Protein AF-A0AAV7VIW8-F1 (afdb_monomer_lite)

Radius of gyration: 26.46 Å; chains: 1; bounding box: 52×30×81 Å

Organism: Pleurodeles waltl (NCBI:txid8319)

Secondary structure (DSSP, 8-state):
-----S-------HHHHHHHHHHHHHHHHHHHHHHHHHHHHHHHHHHHHHHHHHHHHHHHTS-TTSTTHHHHHHHHHHHHHHHHHHHHHHIIIIIHHHHHHHTTGGG-

InterPro domains:
  IPR003005 Amphiphysin [PTHR46514] (1-108)
  IPR004148 BAR domain [PF03114] (2-108)
  IPR004148 BAR domain [PS51021] (1-108)
  IPR027267 AH/BAR domain superfamily [G3DSA:1.20.1270.60] (1-108)
  IPR027267 AH/BAR domain superfamily [SSF103657] (3-108)

Structure (mmCIF, N/CA/C/O backbone):
data_AF-A0AAV7VIW8-F1
#
_entry.id   AF-A0AAV7VIW8-F1
#
loop_
_atom_site.group_PDB
_atom_site.id
_atom_site.type_symbol
_atom_site.label_atom_id
_atom_site.label_alt_id
_atom_site.label_comp_id
_atom_site.label_asym_id
_atom_site.label_entity_id
_atom_site.label_seq_id
_atom_site.pdbx_PDB_ins_code
_atom_site.Cartn_x
_atom_site.Cartn_y
_atom_site.Cartn_z
_atom_site.occupancy
_atom_site.B_iso_or_equiv
_atom_site.auth_seq_id
_atom_site.auth_comp_id
_atom_site.auth_asym_id
_atom_site.auth_atom_id
_atom_site.pdbx_PDB_model_num
ATOM 1 N N . VAL A 1 1 ? -28.865 21.396 32.600 1.00 43.81 1 VAL A N 1
ATOM 2 C CA . VAL A 1 1 ? -28.501 21.392 34.036 1.00 43.81 1 VAL A CA 1
ATOM 3 C C . VAL A 1 1 ? -29.641 20.751 34.808 1.00 43.81 1 VAL A C 1
ATOM 5 O O . VAL A 1 1 ? -30.680 21.375 34.958 1.00 43.81 1 VAL A O 1
ATOM 8 N N . LEU A 1 2 ? -29.475 19.493 35.219 1.00 39.97 2 LEU A N 1
ATOM 9 C CA . LEU A 1 2 ? -30.351 18.817 36.177 1.00 39.97 2 LEU A CA 1
ATOM 10 C C . LEU A 1 2 ? -29.500 18.577 37.425 1.00 39.97 2 LEU 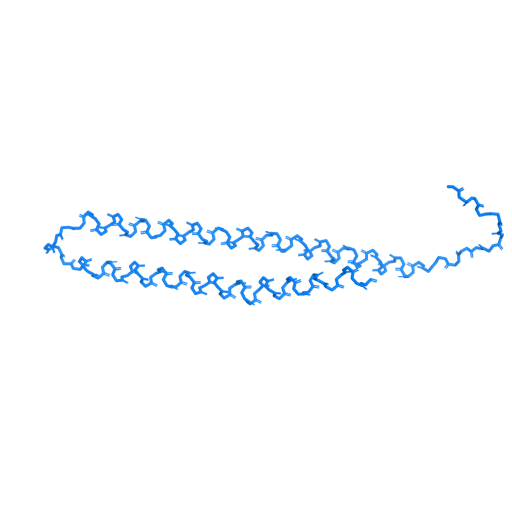A C 1
ATOM 12 O O . LEU A 1 2 ? -28.644 17.696 37.442 1.00 39.97 2 LEU A O 1
ATOM 16 N N . GLN A 1 3 ? -29.662 19.452 38.417 1.00 48.31 3 GLN A N 1
ATOM 17 C CA . GLN A 1 3 ? -29.027 19.320 39.725 1.00 48.31 3 GLN A CA 1
ATOM 18 C C . GLN A 1 3 ? -29.635 18.108 40.439 1.00 48.31 3 GLN A C 1
ATOM 20 O O . GLN A 1 3 ? -30.834 18.084 40.717 1.00 48.31 3 GLN A O 1
ATOM 25 N N . LYS A 1 4 ? -28.812 17.094 40.721 1.00 47.91 4 LYS A N 1
ATOM 26 C CA . LYS A 1 4 ? -29.214 15.911 41.486 1.00 47.91 4 LYS A CA 1
ATOM 27 C C . LYS A 1 4 ? -29.305 16.273 42.972 1.00 47.91 4 LYS A C 1
ATOM 29 O O . LYS A 1 4 ? -28.306 16.3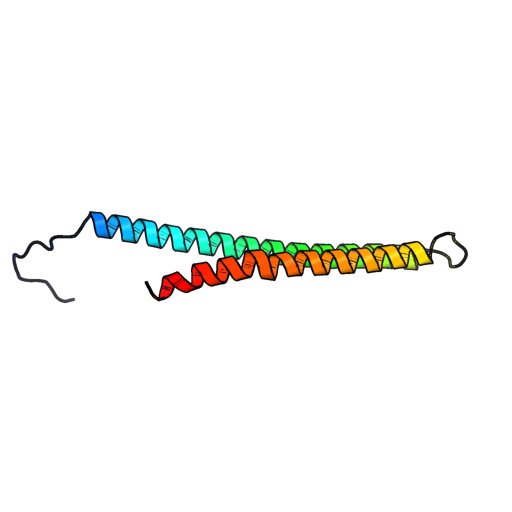21 43.680 1.00 47.91 4 LYS A O 1
ATOM 34 N N . LEU A 1 5 ? -30.525 16.550 43.425 1.00 50.88 5 LEU A N 1
ATOM 35 C CA . LEU A 1 5 ? -30.915 16.563 44.834 1.00 50.88 5 LEU A CA 1
ATOM 36 C C . LEU A 1 5 ? -31.310 15.136 45.229 1.00 50.88 5 LEU A C 1
ATOM 38 O O . LEU A 1 5 ? -32.410 14.685 44.927 1.00 50.88 5 LEU A O 1
ATOM 42 N N . GLY A 1 6 ? -30.407 14.420 45.891 1.00 46.69 6 GLY A N 1
ATOM 43 C CA . GLY A 1 6 ? -30.701 13.107 46.458 1.00 46.69 6 GLY A CA 1
ATOM 44 C C . GLY A 1 6 ? -29.432 12.400 46.904 1.00 46.69 6 GLY A C 1
ATOM 45 O O . GLY A 1 6 ? -28.564 12.129 46.086 1.00 46.69 6 GLY A O 1
ATOM 46 N N . LYS A 1 7 ? -29.331 12.116 48.206 1.00 47.88 7 LYS A N 1
ATOM 47 C CA . LYS A 1 7 ? -28.259 11.346 48.854 1.00 47.88 7 LYS A CA 1
ATOM 48 C C . LYS A 1 7 ? -28.319 9.862 48.463 1.00 47.88 7 LYS A C 1
ATOM 50 O O . LYS A 1 7 ? -28.589 9.006 49.299 1.00 47.88 7 LYS A O 1
ATOM 55 N N . ALA A 1 8 ? -28.120 9.574 47.190 1.00 46.56 8 ALA A N 1
ATOM 56 C CA . ALA A 1 8 ? -27.583 8.303 46.756 1.00 46.56 8 ALA A CA 1
ATOM 57 C C . ALA A 1 8 ? -26.208 8.669 46.216 1.00 46.56 8 ALA A C 1
ATOM 59 O O . ALA A 1 8 ? -26.127 9.321 45.175 1.00 46.56 8 ALA A O 1
ATOM 60 N N . ASP A 1 9 ? -25.153 8.361 46.971 1.00 47.47 9 ASP A N 1
ATOM 61 C CA . ASP A 1 9 ? -23.817 8.345 46.390 1.00 47.47 9 ASP A CA 1
ATOM 62 C C . ASP A 1 9 ? -23.939 7.510 45.118 1.00 47.47 9 ASP A C 1
ATOM 64 O O . ASP A 1 9 ? -24.342 6.346 45.174 1.00 47.47 9 ASP A O 1
ATOM 68 N N . GLU A 1 10 ? -23.722 8.132 43.956 1.00 56.97 10 GLU A N 1
ATOM 69 C CA . GLU A 1 10 ? -23.485 7.363 42.748 1.00 56.97 10 GLU A CA 1
ATOM 70 C C . GLU A 1 10 ? -22.349 6.423 43.124 1.00 56.97 10 GLU A C 1
ATOM 72 O O . GLU A 1 10 ? -21.228 6.878 43.355 1.00 56.97 10 GLU A O 1
ATOM 77 N N . THR A 1 11 ? -22.636 5.128 43.249 1.00 61.38 11 THR A N 1
ATOM 78 C CA . THR A 1 11 ? -21.611 4.094 43.224 1.00 61.38 11 THR A CA 1
ATOM 79 C C . THR A 1 11 ? -21.008 4.170 41.831 1.00 61.38 11 THR A C 1
ATOM 81 O O . THR A 1 11 ? -21.422 3.452 40.924 1.00 61.38 11 THR A O 1
ATOM 84 N N . LYS A 1 12 ? -20.129 5.155 41.629 1.00 62.06 12 LYS A N 1
ATOM 85 C CA . LYS A 1 12 ? -19.284 5.263 40.458 1.00 62.06 12 LYS A CA 1
ATOM 86 C C . LYS A 1 12 ? -18.459 4.002 40.476 1.00 62.06 12 LYS A C 1
ATOM 88 O O . LYS A 1 12 ? -17.683 3.773 41.401 1.00 62.06 12 LYS A O 1
ATOM 93 N N . ASP A 1 13 ? -18.720 3.156 39.501 1.00 78.94 13 ASP A N 1
ATOM 94 C CA . ASP A 1 13 ? -17.937 1.965 39.290 1.00 78.94 13 ASP A CA 1
ATOM 95 C C . ASP A 1 13 ? -16.585 2.426 38.726 1.00 78.94 13 ASP A C 1
ATOM 97 O O . ASP A 1 13 ? -16.413 2.600 37.522 1.00 78.94 13 ASP A O 1
ATOM 101 N N . GLU A 1 14 ? -15.654 2.758 39.627 1.00 87.31 14 GLU A N 1
ATOM 102 C CA . GLU A 1 14 ? -14.306 3.233 39.284 1.00 87.31 14 GLU A CA 1
ATOM 103 C C . GLU A 1 14 ? -13.596 2.246 38.347 1.00 87.31 14 GLU A C 1
ATOM 105 O O . GLU A 1 14 ? -12.848 2.655 37.459 1.00 87.31 14 GLU A O 1
ATOM 110 N N . GLN A 1 15 ? -13.896 0.953 38.494 1.00 87.50 15 GLN A N 1
ATOM 111 C CA . GLN A 1 15 ? -13.388 -0.107 37.636 1.00 87.50 15 GLN A CA 1
ATOM 112 C C . GLN A 1 15 ? -13.968 -0.009 36.216 1.00 87.50 15 GLN A C 1
ATOM 114 O O . GLN A 1 15 ? -13.234 -0.154 35.237 1.00 87.50 15 GLN A O 1
ATOM 119 N N . PHE A 1 16 ? -15.263 0.290 36.078 1.00 89.94 16 PHE A N 1
ATOM 120 C CA . PHE A 1 16 ? -15.867 0.548 34.770 1.00 89.94 16 PHE A CA 1
ATOM 121 C C . PHE A 1 16 ? -15.258 1.782 34.085 1.00 89.94 16 PHE A C 1
ATOM 123 O O . PHE A 1 16 ? -14.940 1.726 32.899 1.00 89.94 16 PHE A O 1
ATOM 130 N N . GLU A 1 17 ? -15.028 2.875 34.815 1.00 93.12 17 GLU A N 1
ATOM 131 C CA . GLU A 1 17 ? -14.389 4.084 34.266 1.00 93.12 17 GLU A CA 1
ATOM 132 C C . GLU A 1 17 ? -12.949 3.825 33.781 1.00 93.12 17 GLU A C 1
ATOM 134 O O . GLU A 1 17 ? -12.517 4.368 32.754 1.00 93.12 17 GLU A O 1
ATOM 139 N N . GLU A 1 18 ? -12.204 2.950 34.465 1.00 95.00 18 GLU A N 1
ATOM 140 C CA . GLU A 1 18 ? -10.890 2.497 34.001 1.00 95.00 18 GLU A CA 1
ATOM 141 C C . GLU A 1 18 ? -11.001 1.716 32.681 1.00 95.00 18 GLU A C 1
ATOM 143 O O . GLU A 1 18 ? -10.247 1.976 31.737 1.00 95.00 18 GLU A O 1
ATOM 148 N N . TYR A 1 19 ? -11.980 0.813 32.559 1.00 94.75 19 TYR A N 1
ATOM 149 C CA . TYR A 1 19 ? -12.234 0.097 31.306 1.00 94.75 19 TYR A CA 1
ATOM 150 C C . TYR A 1 19 ? -12.646 1.029 30.168 1.00 94.75 19 TYR A C 1
ATOM 152 O O . TYR A 1 19 ? -12.116 0.895 29.067 1.00 94.75 19 TYR A O 1
ATOM 160 N N . VAL A 1 20 ? -13.501 2.021 30.428 1.00 95.44 20 VAL A N 1
ATOM 161 C CA . VAL A 1 20 ? -13.878 3.043 29.439 1.00 95.44 20 VAL A CA 1
ATOM 162 C C . VAL A 1 20 ? -12.654 3.838 28.982 1.00 95.44 20 VAL A C 1
ATOM 164 O O . VAL A 1 20 ? -12.489 4.111 27.791 1.00 95.44 20 VAL A O 1
ATOM 167 N N . THR A 1 21 ? -11.765 4.197 29.908 1.00 96.81 21 THR A N 1
ATOM 168 C CA . THR A 1 21 ? -10.524 4.914 29.584 1.00 96.81 21 THR A CA 1
ATOM 169 C C . THR A 1 21 ? -9.607 4.066 28.702 1.00 96.81 21 THR A C 1
ATOM 171 O O . THR A 1 21 ? -9.101 4.548 27.685 1.00 96.81 21 THR A O 1
ATOM 174 N N . ASN A 1 22 ? -9.427 2.791 29.049 1.00 97.50 22 ASN A N 1
ATOM 175 C CA . ASN A 1 22 ? -8.627 1.852 28.266 1.00 97.50 22 ASN A CA 1
ATOM 176 C C . ASN A 1 22 ? -9.227 1.610 26.874 1.00 97.50 22 ASN A C 1
ATOM 178 O O . ASN A 1 22 ? -8.493 1.626 25.885 1.00 97.50 22 ASN A O 1
ATOM 182 N N . PHE A 1 23 ? -10.550 1.475 26.781 1.00 97.56 23 PHE A N 1
ATOM 183 C CA . PHE A 1 23 ? -11.273 1.305 25.524 1.00 97.56 23 PHE A CA 1
ATOM 184 C C . PHE A 1 23 ? -11.080 2.502 24.580 1.00 97.56 23 PHE A C 1
ATOM 186 O O . PHE A 1 23 ? -10.647 2.331 23.442 1.00 97.56 23 PHE A O 1
ATOM 193 N N . LYS A 1 24 ? -11.274 3.734 25.070 1.00 97.38 24 LYS A N 1
ATOM 194 C CA . LYS A 1 24 ? -11.042 4.959 24.276 1.00 97.38 24 LYS A CA 1
ATOM 195 C C . LYS A 1 24 ? -9.596 5.092 23.811 1.00 97.38 24 LYS A C 1
ATOM 197 O O . LYS A 1 24 ? -9.323 5.545 22.696 1.00 97.38 24 LYS A O 1
ATOM 202 N N . ARG A 1 25 ? -8.642 4.701 24.661 1.00 98.31 25 ARG A N 1
ATOM 203 C CA . ARG A 1 25 ? -7.224 4.677 24.289 1.00 98.31 25 ARG A CA 1
ATOM 204 C C . ARG A 1 25 ? -6.972 3.672 23.164 1.00 98.31 25 ARG A C 1
ATOM 206 O O . ARG A 1 25 ? -6.256 3.993 22.221 1.00 98.31 25 ARG A O 1
ATOM 213 N N . GLN A 1 26 ? -7.570 2.488 23.246 1.00 98.31 26 GLN A N 1
ATOM 214 C CA . GLN A 1 26 ? -7.451 1.446 22.231 1.00 98.31 26 GLN A CA 1
ATOM 215 C C . GLN A 1 26 ? -8.027 1.891 20.874 1.00 98.31 26 GLN A C 1
ATOM 217 O O . GLN A 1 26 ? -7.367 1.704 19.850 1.00 98.31 26 GLN A O 1
ATOM 222 N 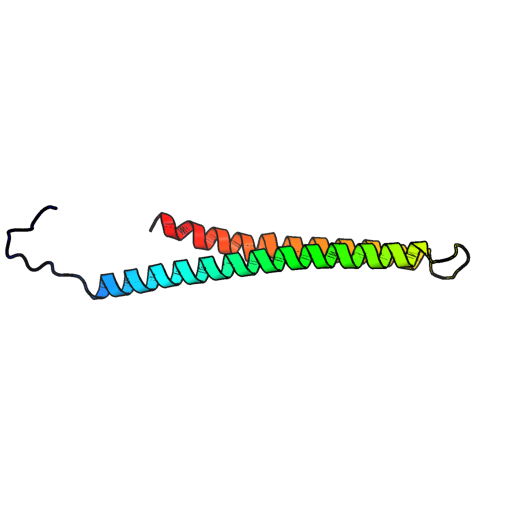N . GLU A 1 27 ? -9.192 2.546 20.865 1.00 98.19 27 GLU A N 1
ATOM 223 C CA . GLU A 1 27 ? -9.789 3.152 19.663 1.00 98.19 27 GLU A CA 1
ATOM 224 C C . GLU A 1 27 ? -8.857 4.200 19.033 1.00 98.19 27 GLU A C 1
ATOM 226 O O . GLU A 1 27 ? -8.608 4.209 17.823 1.00 98.19 27 GLU A O 1
ATOM 231 N N . THR A 1 28 ? -8.296 5.070 19.878 1.00 98.44 28 THR A N 1
ATOM 232 C CA . THR A 1 28 ? -7.411 6.162 19.457 1.00 98.44 28 THR A CA 1
ATOM 233 C C . THR A 1 28 ? -6.130 5.628 18.817 1.00 98.44 28 THR A C 1
ATOM 235 O O . THR A 1 28 ? -5.746 6.076 17.734 1.00 98.44 28 THR A O 1
ATOM 238 N N . GLU A 1 29 ? -5.470 4.654 19.451 1.00 98.62 29 GLU A N 1
ATOM 239 C CA . GLU A 1 29 ? -4.245 4.054 18.908 1.00 98.62 29 GLU A CA 1
ATOM 240 C C . GLU A 1 29 ? -4.520 3.268 17.620 1.00 98.62 29 GLU A C 1
ATOM 242 O O . GLU A 1 29 ? -3.744 3.365 16.668 1.00 98.62 29 GLU A O 1
ATOM 247 N N . GLY A 1 30 ? -5.646 2.552 17.536 1.00 98.25 30 GLY A N 1
ATOM 248 C CA . GLY A 1 30 ? -6.039 1.868 16.304 1.00 98.25 30 GLY A CA 1
ATOM 249 C C . GLY A 1 30 ? -6.300 2.849 15.153 1.00 98.25 30 GLY A C 1
ATOM 250 O O . GLY A 1 30 ? -5.795 2.658 14.047 1.00 98.25 30 GLY A O 1
ATOM 251 N N . THR A 1 31 ? -7.001 3.954 15.421 1.00 98.31 31 THR A N 1
ATOM 252 C CA . THR A 1 31 ? -7.258 5.015 14.430 1.00 98.31 31 THR A CA 1
ATOM 253 C C . THR A 1 31 ? -5.962 5.677 13.960 1.00 98.31 31 THR A C 1
ATOM 255 O O . THR A 1 31 ? -5.789 5.975 12.774 1.00 98.31 31 THR A O 1
ATOM 258 N N . ARG A 1 32 ? -5.013 5.896 14.877 1.00 98.62 32 ARG A N 1
ATOM 259 C CA . ARG A 1 32 ? -3.678 6.392 14.532 1.00 98.62 32 ARG A CA 1
ATOM 260 C C . ARG A 1 32 ? -2.953 5.412 13.611 1.00 98.62 32 ARG A C 1
ATOM 262 O O . ARG A 1 32 ? -2.469 5.835 12.566 1.00 98.62 32 ARG A O 1
ATOM 269 N N . LEU A 1 33 ? -2.923 4.123 13.953 1.00 98.62 33 LEU A N 1
ATOM 270 C CA . LEU A 1 33 ? -2.306 3.089 13.118 1.00 98.62 33 LEU A CA 1
ATOM 271 C C . LEU A 1 33 ? -2.922 3.049 11.711 1.00 98.62 33 LEU A C 1
ATOM 273 O O . LEU A 1 33 ? -2.191 2.975 10.727 1.00 98.62 33 LEU A O 1
ATOM 277 N N . GLN A 1 34 ? -4.249 3.160 11.604 1.00 98.56 34 GLN A N 1
ATOM 278 C CA . GLN A 1 34 ? -4.955 3.171 10.320 1.00 98.56 34 GLN A CA 1
ATOM 279 C C . GLN A 1 34 ? -4.508 4.342 9.442 1.00 98.56 34 GLN A C 1
ATOM 281 O O . GLN A 1 34 ? -4.283 4.175 8.243 1.00 98.56 34 GLN A O 1
ATOM 286 N N . ARG A 1 35 ? -4.345 5.529 10.035 1.00 98.69 35 ARG A N 1
ATOM 287 C CA . ARG A 1 35 ? -3.858 6.715 9.325 1.00 98.69 35 ARG A CA 1
ATOM 288 C C . ARG A 1 35 ? -2.442 6.517 8.795 1.00 98.69 35 ARG A C 1
ATOM 290 O O . ARG A 1 35 ? -2.199 6.804 7.625 1.00 98.69 35 ARG A O 1
ATOM 297 N N . GLU A 1 36 ? -1.539 6.015 9.631 1.00 98.69 36 GLU A N 1
ATOM 298 C CA . GLU A 1 36 ? -0.154 5.749 9.228 1.00 98.69 36 GLU A CA 1
ATOM 299 C C . GLU A 1 36 ? -0.092 4.688 8.119 1.00 98.69 36 GLU A C 1
ATOM 301 O O . GLU A 1 36 ? 0.613 4.872 7.129 1.00 98.69 36 GLU A O 1
ATOM 306 N N . LEU A 1 37 ? -0.894 3.620 8.216 1.00 98.56 37 LEU A N 1
ATOM 307 C CA . LEU A 1 37 ? -0.970 2.581 7.187 1.00 98.56 37 LEU A CA 1
ATOM 308 C C . LEU A 1 37 ? -1.482 3.130 5.847 1.00 98.56 37 LEU A C 1
ATOM 310 O O . LEU A 1 37 ? -0.908 2.831 4.802 1.00 98.56 37 LEU A O 1
ATOM 314 N N . LYS A 1 38 ? -2.519 3.977 5.861 1.00 98.50 38 LYS A N 1
ATOM 315 C CA . LYS A 1 38 ? -3.009 4.661 4.650 1.00 98.50 38 LYS A CA 1
ATOM 316 C C . LYS A 1 38 ? -1.935 5.569 4.043 1.00 98.50 38 LYS A C 1
ATOM 318 O O . LYS A 1 38 ? -1.763 5.578 2.826 1.00 98.50 38 LYS A O 1
ATOM 323 N N . GLY A 1 39 ? -1.186 6.291 4.878 1.00 98.69 39 GLY A N 1
ATOM 324 C CA . GLY A 1 39 ? -0.042 7.092 4.435 1.00 98.69 39 GLY A CA 1
ATOM 325 C C . GLY A 1 39 ? 1.056 6.241 3.791 1.00 98.69 39 GLY A C 1
ATOM 326 O O . GLY A 1 39 ? 1.578 6.596 2.735 1.00 98.69 39 GLY A O 1
ATOM 327 N N . TYR A 1 40 ? 1.360 5.084 4.377 1.00 98.69 40 TYR A N 1
ATOM 328 C CA . TYR A 1 40 ? 2.336 4.143 3.836 1.00 98.69 40 TYR A CA 1
ATOM 329 C C . TYR A 1 40 ? 1.907 3.564 2.479 1.00 98.69 40 TYR A C 1
ATOM 331 O O . TYR A 1 40 ? 2.707 3.541 1.546 1.00 98.69 40 TYR A O 1
ATOM 339 N N . LEU A 1 41 ? 0.637 3.176 2.325 1.00 98.62 41 LEU A N 1
ATOM 340 C CA . LEU A 1 41 ? 0.079 2.715 1.046 1.00 98.62 41 LEU A CA 1
ATOM 341 C C . LEU A 1 41 ? 0.176 3.784 -0.053 1.00 98.62 41 LEU A C 1
ATOM 343 O O . LEU A 1 41 ? 0.578 3.485 -1.178 1.00 98.62 41 LEU A O 1
ATOM 347 N N . ALA A 1 42 ? -0.111 5.046 0.279 1.00 98.62 42 ALA A N 1
ATOM 348 C CA . ALA A 1 42 ? 0.058 6.155 -0.657 1.00 98.62 42 ALA A CA 1
ATOM 349 C C . ALA A 1 42 ? 1.531 6.344 -1.070 1.00 98.62 42 ALA A C 1
ATOM 351 O O . ALA A 1 42 ? 1.824 6.564 -2.246 1.00 98.62 42 ALA A O 1
ATOM 352 N N . ALA A 1 43 ? 2.471 6.207 -0.129 1.00 98.75 43 ALA A N 1
ATOM 353 C CA . ALA A 1 4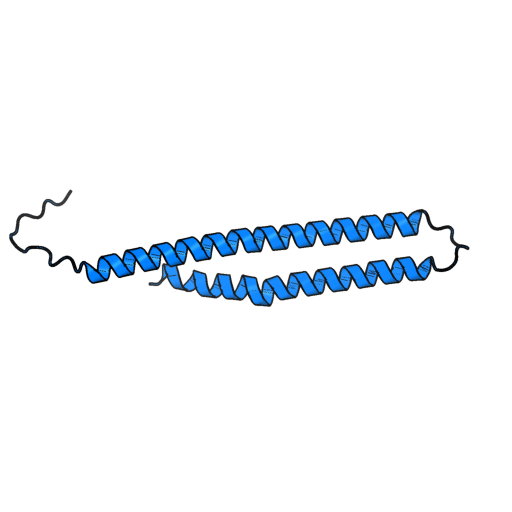3 ? 3.901 6.264 -0.428 1.00 98.75 43 ALA A CA 1
ATOM 354 C C . ALA A 1 43 ? 4.357 5.107 -1.338 1.00 98.75 43 ALA A C 1
ATOM 356 O O . ALA A 1 43 ? 5.180 5.323 -2.226 1.00 98.75 43 ALA A O 1
ATOM 357 N N . ILE A 1 44 ? 3.795 3.904 -1.167 1.00 98.50 44 ILE A N 1
ATOM 358 C CA . ILE A 1 44 ? 4.039 2.756 -2.055 1.00 98.50 44 ILE A CA 1
ATOM 359 C C . ILE A 1 44 ? 3.597 3.070 -3.485 1.00 98.50 44 ILE A C 1
ATOM 361 O O . ILE A 1 44 ? 4.378 2.863 -4.411 1.00 98.50 44 ILE A O 1
ATOM 365 N N . LYS A 1 45 ? 2.392 3.624 -3.675 1.00 98.25 45 LYS A N 1
ATOM 366 C CA . LYS A 1 45 ? 1.923 4.043 -5.007 1.00 98.25 45 LYS A CA 1
ATOM 367 C C . LYS A 1 45 ? 2.834 5.101 -5.630 1.00 98.25 45 LYS A C 1
ATOM 369 O O . LYS A 1 45 ? 3.204 4.982 -6.793 1.00 98.25 45 LYS A O 1
ATOM 374 N N . GLY A 1 46 ? 3.288 6.074 -4.839 1.00 98.62 46 GLY A N 1
ATOM 375 C CA . GLY A 1 46 ? 4.279 7.049 -5.301 1.00 98.62 46 GLY A CA 1
ATOM 376 C C . GLY A 1 46 ? 5.603 6.406 -5.741 1.00 98.62 46 GLY A C 1
ATOM 377 O O . GLY A 1 46 ? 6.190 6.822 -6.739 1.00 98.62 46 GLY A O 1
ATOM 378 N N . MET A 1 47 ? 6.064 5.369 -5.035 1.00 98.62 47 MET A N 1
ATOM 379 C CA . MET A 1 47 ? 7.271 4.623 -5.404 1.00 98.62 47 MET A CA 1
ATOM 380 C C . MET A 1 47 ? 7.079 3.801 -6.687 1.00 98.62 47 MET A C 1
ATOM 382 O O . MET A 1 47 ? 7.971 3.803 -7.534 1.00 98.62 47 MET A O 1
ATOM 386 N N . GLN A 1 48 ? 5.921 3.150 -6.853 1.00 98.38 48 GLN A N 1
ATOM 387 C CA . GLN A 1 48 ? 5.541 2.443 -8.082 1.00 98.38 48 GLN A CA 1
ATOM 388 C C . GLN A 1 48 ? 5.629 3.388 -9.287 1.00 98.38 48 GLN A C 1
ATOM 390 O O . GLN A 1 48 ? 6.383 3.125 -10.222 1.00 98.38 48 GLN A O 1
ATOM 395 N N . GLU A 1 49 ? 4.964 4.545 -9.218 1.00 98.31 49 GLU A N 1
ATOM 396 C CA . GLU A 1 49 ? 4.982 5.540 -10.296 1.00 98.31 49 GLU A CA 1
ATOM 397 C C . GLU A 1 49 ? 6.391 6.063 -10.606 1.00 98.31 49 GLU A C 1
ATOM 399 O O . GLU A 1 49 ? 6.761 6.222 -11.772 1.00 98.31 49 GLU A O 1
ATOM 404 N N . ALA A 1 50 ? 7.194 6.347 -9.577 1.00 98.56 50 ALA A N 1
ATOM 405 C CA . ALA A 1 50 ? 8.567 6.809 -9.761 1.00 98.56 50 ALA A CA 1
ATOM 406 C C . ALA A 1 50 ? 9.447 5.732 -10.418 1.00 98.56 50 ALA A C 1
ATOM 408 O O . ALA A 1 50 ? 10.231 6.037 -11.319 1.00 98.56 50 ALA A O 1
ATOM 409 N N . SER A 1 51 ? 9.291 4.473 -10.000 1.00 98.12 51 SER A N 1
ATOM 410 C CA . SER A 1 51 ? 10.003 3.324 -10.562 1.00 98.12 51 SER A CA 1
ATOM 411 C C . SER A 1 51 ? 9.632 3.086 -12.029 1.00 98.12 51 SER A C 1
ATOM 413 O O . SER A 1 51 ? 10.519 2.816 -12.844 1.00 98.12 51 SER A O 1
ATOM 415 N N . MET A 1 52 ? 8.348 3.210 -12.382 1.00 97.56 52 MET A N 1
ATOM 416 C CA . MET A 1 52 ? 7.879 3.093 -13.767 1.00 97.56 52 MET A CA 1
ATOM 417 C C . MET A 1 52 ? 8.502 4.175 -14.646 1.00 97.56 52 MET A C 1
ATOM 419 O O . MET A 1 52 ? 9.195 3.844 -15.604 1.00 97.56 52 MET A O 1
ATOM 423 N N . LYS A 1 53 ? 8.363 5.452 -14.263 1.00 98.06 53 LYS A N 1
ATOM 424 C CA . LYS A 1 53 ? 8.905 6.594 -15.021 1.00 98.06 53 LYS A CA 1
ATOM 425 C C . LYS A 1 53 ? 10.412 6.491 -15.234 1.00 98.06 53 LYS A C 1
ATOM 427 O O . LYS A 1 53 ? 10.913 6.801 -16.312 1.00 98.06 53 LYS A O 1
ATOM 432 N N . LEU A 1 54 ? 11.148 6.040 -14.216 1.00 97.75 54 LEU A N 1
ATOM 433 C CA . LEU A 1 54 ? 12.587 5.821 -14.344 1.00 97.75 54 LEU A CA 1
ATOM 434 C C . LEU A 1 54 ? 12.894 4.744 -15.395 1.00 97.75 54 LEU A C 1
ATOM 436 O O . LEU A 1 54 ? 13.749 4.954 -16.254 1.00 97.75 54 LEU A O 1
ATOM 440 N N . THR A 1 55 ? 12.179 3.619 -15.358 1.00 96.75 55 THR A N 1
ATOM 441 C CA . THR A 1 55 ? 12.385 2.515 -16.310 1.00 96.75 55 THR A CA 1
ATOM 442 C C . THR A 1 55 ? 11.964 2.892 -17.733 1.00 96.75 55 THR A C 1
ATOM 444 O O . THR A 1 55 ? 12.666 2.557 -18.685 1.00 96.75 55 THR A O 1
ATOM 447 N N . GLU A 1 56 ? 10.872 3.643 -17.885 1.00 95.94 56 GLU A N 1
ATOM 448 C CA . GLU A 1 56 ? 10.431 4.213 -19.163 1.00 95.94 56 GLU A CA 1
ATOM 449 C C . GLU A 1 56 ? 11.503 5.134 -19.747 1.00 95.94 56 GLU A C 1
ATOM 451 O O . GLU A 1 56 ? 11.918 4.936 -20.887 1.00 95.94 56 GLU A O 1
ATOM 456 N N . SER A 1 57 ? 12.041 6.060 -18.943 1.00 97.44 57 SER A N 1
ATOM 457 C CA . SER A 1 57 ? 13.102 6.968 -19.396 1.00 97.44 57 SER A CA 1
ATOM 458 C C . SER A 1 57 ? 14.369 6.224 -19.827 1.00 97.44 57 SER A C 1
ATOM 460 O O . SER A 1 57 ? 15.002 6.598 -20.811 1.00 97.44 57 SER A O 1
ATOM 462 N N . LEU A 1 58 ? 14.719 5.129 -19.137 1.00 96.25 58 LEU A N 1
ATOM 463 C CA . LEU A 1 58 ? 15.845 4.279 -19.516 1.00 96.25 58 LEU A CA 1
ATOM 464 C C . LEU A 1 58 ? 15.596 3.602 -20.869 1.00 96.25 58 LEU A C 1
ATOM 466 O O . LEU A 1 58 ? 16.493 3.554 -21.703 1.00 96.25 58 LEU A O 1
ATOM 470 N N . HIS A 1 59 ? 14.387 3.091 -21.094 1.00 94.62 59 HIS A N 1
ATOM 471 C CA . HIS A 1 59 ? 14.018 2.466 -22.359 1.00 94.62 59 HIS A CA 1
ATOM 472 C C . HIS A 1 59 ? 13.958 3.477 -23.523 1.00 94.62 59 HIS A C 1
ATOM 474 O O . HIS A 1 59 ? 14.308 3.129 -24.649 1.00 94.62 59 HIS A O 1
ATOM 480 N N . GLU A 1 60 ? 13.551 4.725 -23.271 1.00 95.19 60 GLU A N 1
ATOM 481 C CA . GLU A 1 60 ? 13.519 5.801 -24.275 1.00 95.19 60 GLU A CA 1
ATOM 482 C C . GLU A 1 60 ? 14.910 6.204 -24.772 1.00 95.19 60 GLU A C 1
ATOM 484 O O . GLU A 1 60 ? 15.081 6.449 -25.964 1.00 95.19 60 GLU A O 1
ATOM 489 N N . VAL A 1 61 ? 15.905 6.252 -23.880 1.00 96.88 61 VAL A N 1
ATOM 490 C CA . VAL A 1 61 ? 17.293 6.589 -24.251 1.00 96.88 61 VAL A CA 1
ATOM 491 C C . VAL A 1 61 ? 18.076 5.396 -24.809 1.00 96.88 61 VAL A C 1
ATOM 493 O O . VAL A 1 61 ? 19.235 5.550 -25.191 1.00 96.88 61 VAL A O 1
ATOM 496 N N . TYR A 1 62 ? 17.475 4.204 -24.829 1.00 95.50 62 TYR A N 1
ATOM 497 C CA . TYR A 1 62 ? 18.088 2.992 -25.361 1.00 95.50 62 TYR A CA 1
ATOM 498 C C . TYR A 1 62 ? 17.937 2.934 -26.885 1.00 95.50 62 TYR A C 1
ATOM 500 O O . TYR A 1 62 ? 16.818 2.831 -27.406 1.00 95.50 62 TYR A O 1
ATOM 508 N N . GLU A 1 63 ? 19.066 2.933 -27.597 1.00 95.12 63 GLU A N 1
ATOM 509 C CA . GLU A 1 63 ? 19.060 2.796 -29.056 1.00 95.12 63 GLU A CA 1
ATOM 510 C C . GLU A 1 63 ? 18.493 1.427 -29.479 1.00 95.12 63 GLU A C 1
ATOM 512 O O . GLU A 1 63 ? 18.733 0.426 -28.791 1.00 95.12 63 GLU A O 1
ATOM 517 N N . PRO A 1 64 ? 17.766 1.333 -30.609 1.00 93.00 64 PRO A N 1
ATOM 518 C CA . PRO A 1 64 ? 17.106 0.095 -31.040 1.00 93.00 64 PRO A CA 1
ATOM 519 C C . PRO A 1 64 ? 18.048 -1.111 -31.182 1.00 93.00 64 PRO A C 1
ATOM 521 O O . PRO A 1 64 ? 17.678 -2.239 -30.870 1.00 93.00 64 PRO A O 1
ATOM 524 N N . GLU A 1 65 ? 19.268 -0.864 -31.638 1.00 95.12 65 GLU A N 1
ATOM 525 C CA . GLU A 1 65 ? 20.334 -1.841 -31.860 1.00 95.12 65 GLU A CA 1
ATOM 526 C C . GLU A 1 65 ? 21.100 -2.233 -30.590 1.00 95.12 65 GLU A C 1
ATOM 528 O O . GLU A 1 65 ? 21.905 -3.171 -30.620 1.00 95.12 65 GLU A O 1
ATOM 533 N N . TRP A 1 66 ? 20.890 -1.533 -29.474 1.00 97.38 66 TRP A N 1
ATOM 534 C CA . TRP A 1 66 ? 21.562 -1.875 -28.229 1.00 97.38 66 TRP A CA 1
ATOM 535 C C . TRP A 1 66 ? 20.990 -3.160 -27.639 1.00 97.38 66 TRP A C 1
ATOM 537 O O . TRP A 1 66 ? 19.780 -3.357 -27.508 1.00 97.38 66 TRP A O 1
ATOM 547 N N . TYR A 1 67 ? 21.905 -4.045 -27.253 1.00 96.00 67 TYR A N 1
ATOM 548 C CA . TYR A 1 67 ? 21.572 -5.316 -26.633 1.00 96.00 67 TYR A CA 1
ATOM 549 C C . TYR A 1 67 ? 20.701 -5.113 -25.384 1.00 96.00 67 TYR A C 1
ATOM 551 O O . TYR A 1 67 ? 21.028 -4.302 -24.521 1.00 96.00 67 TYR A O 1
ATOM 559 N N . GLY A 1 68 ? 19.628 -5.897 -25.266 1.00 94.38 68 GLY A N 1
ATOM 560 C CA . GLY A 1 68 ? 18.784 -5.926 -24.069 1.00 94.38 68 GLY A CA 1
ATOM 561 C C . GLY A 1 68 ? 17.740 -4.811 -23.970 1.00 94.38 68 GLY A C 1
ATOM 562 O O . GLY A 1 68 ? 17.085 -4.701 -22.936 1.00 94.38 68 GLY A O 1
ATOM 563 N N . ARG A 1 69 ? 17.530 -4.007 -25.022 1.00 92.25 69 ARG A N 1
ATOM 564 C CA . ARG A 1 69 ? 16.482 -2.970 -25.046 1.00 92.25 69 ARG A CA 1
ATOM 565 C C . ARG A 1 69 ? 15.100 -3.509 -24.661 1.00 92.25 69 ARG A C 1
ATOM 567 O O . ARG A 1 69 ? 14.437 -2.950 -23.790 1.00 92.25 69 ARG A O 1
ATOM 574 N N . ASP A 1 70 ? 14.683 -4.612 -25.278 1.00 93.56 70 ASP A N 1
ATOM 575 C CA . ASP A 1 70 ? 13.382 -5.227 -24.989 1.00 93.56 70 ASP A CA 1
ATOM 576 C C . ASP A 1 70 ? 13.345 -5.859 -23.587 1.00 93.56 70 ASP A C 1
ATOM 578 O O . ASP A 1 70 ? 12.311 -5.825 -22.920 1.00 93.56 70 ASP A O 1
ATOM 582 N N . ASP A 1 71 ? 14.481 -6.359 -23.089 1.00 95.56 71 ASP A N 1
ATOM 583 C CA . ASP A 1 71 ? 14.580 -6.915 -21.736 1.00 95.56 71 ASP A CA 1
ATOM 584 C C . ASP A 1 71 ? 14.358 -5.837 -20.666 1.00 95.56 71 ASP A C 1
ATOM 586 O O . ASP A 1 71 ? 13.664 -6.089 -19.681 1.00 95.56 71 ASP A O 1
ATOM 590 N N . VAL A 1 72 ? 14.882 -4.620 -20.866 1.00 94.12 72 VAL A N 1
ATOM 591 C CA . VAL A 1 72 ? 14.645 -3.475 -19.964 1.00 94.12 72 VAL A CA 1
ATOM 592 C C . VAL A 1 72 ? 13.152 -3.175 -19.850 1.00 94.12 72 VAL A C 1
ATOM 594 O O . VAL A 1 72 ? 12.643 -2.981 -18.744 1.00 94.12 72 VAL A O 1
ATOM 597 N N . LYS A 1 73 ? 12.430 -3.196 -20.976 1.00 91.88 73 LYS A N 1
ATOM 598 C CA . LYS A 1 73 ? 10.978 -3.000 -20.987 1.00 91.88 73 LYS A CA 1
ATOM 599 C C . LYS A 1 73 ? 10.259 -4.095 -20.196 1.00 91.88 73 LYS A C 1
ATOM 601 O O . LYS A 1 73 ? 9.443 -3.787 -19.330 1.00 91.88 73 LYS A O 1
ATOM 606 N N . VAL A 1 74 ? 10.609 -5.360 -20.436 1.00 96.44 74 VAL A N 1
ATOM 607 C CA . VAL A 1 74 ? 10.030 -6.511 -19.721 1.00 96.44 74 VAL A CA 1
ATOM 608 C C . VAL A 1 74 ? 10.309 -6.438 -18.216 1.00 96.44 74 VAL A C 1
ATOM 610 O O . VAL A 1 74 ? 9.453 -6.807 -17.410 1.00 96.44 74 VAL A O 1
ATOM 613 N N . VAL A 1 75 ? 11.492 -5.969 -17.807 1.00 96.81 75 VAL A N 1
ATOM 614 C CA . VAL A 1 75 ? 11.814 -5.739 -16.391 1.00 96.81 75 VAL A CA 1
ATOM 615 C C . VAL A 1 75 ? 10.903 -4.665 -15.798 1.00 96.81 75 VAL A C 1
ATOM 617 O O . VAL A 1 75 ? 10.346 -4.893 -14.727 1.00 96.81 75 VAL A O 1
ATOM 620 N N . GLY A 1 76 ? 10.697 -3.543 -16.494 1.00 96.56 76 GLY A N 1
ATOM 621 C CA . GLY A 1 76 ? 9.780 -2.484 -16.061 1.00 96.56 76 GLY A CA 1
ATOM 622 C C . GLY A 1 76 ? 8.350 -2.980 -15.853 1.00 96.56 76 GLY A C 1
ATOM 623 O O . GLY A 1 76 ? 7.782 -2.775 -14.783 1.00 96.56 76 GLY A O 1
ATOM 624 N N . GLU A 1 77 ? 7.810 -3.711 -16.830 1.00 96.75 77 GLU A N 1
ATOM 625 C CA . GLU A 1 77 ? 6.465 -4.301 -16.761 1.00 96.75 77 GLU A CA 1
ATOM 626 C C . GLU A 1 77 ? 6.330 -5.284 -15.585 1.00 96.75 77 GLU A C 1
ATOM 628 O O . GLU A 1 77 ? 5.347 -5.258 -14.846 1.00 96.75 77 GLU A O 1
ATOM 633 N N . LYS A 1 78 ? 7.336 -6.139 -15.355 1.00 98.00 78 LYS A N 1
ATOM 634 C CA . LYS A 1 78 ? 7.329 -7.076 -14.219 1.00 98.00 78 LYS A CA 1
ATOM 635 C C . LYS A 1 78 ? 7.428 -6.365 -12.873 1.00 98.00 78 LYS A C 1
ATOM 637 O O . LYS A 1 78 ? 6.763 -6.779 -11.926 1.00 98.00 78 LYS A O 1
ATOM 642 N N . CYS A 1 79 ? 8.255 -5.326 -12.774 1.00 98.00 79 CYS A N 1
ATOM 643 C CA . CYS A 1 79 ? 8.359 -4.513 -11.566 1.00 98.00 79 CYS A CA 1
ATOM 644 C C . CYS A 1 79 ? 7.021 -3.845 -11.230 1.00 98.00 79 CYS A C 1
ATOM 646 O O . CYS A 1 79 ? 6.630 -3.857 -10.067 1.00 98.00 79 CYS A O 1
ATOM 648 N N . ASP A 1 80 ? 6.305 -3.322 -12.228 1.00 97.94 80 ASP A N 1
ATOM 649 C CA . ASP A 1 80 ? 4.985 -2.717 -12.030 1.00 97.94 80 ASP A CA 1
ATOM 650 C C . ASP A 1 80 ? 3.955 -3.727 -11.495 1.00 97.94 80 ASP A C 1
ATOM 652 O O . ASP A 1 80 ? 3.291 -3.475 -10.490 1.00 97.94 80 ASP A O 1
ATOM 656 N N . VAL A 1 81 ? 3.911 -4.936 -12.067 1.00 98.38 81 VAL A N 1
ATOM 657 C CA . VAL A 1 81 ? 3.041 -6.020 -11.572 1.00 98.38 81 VAL A CA 1
ATOM 658 C C . VAL A 1 81 ? 3.350 -6.383 -10.115 1.00 98.38 81 VAL A C 1
ATOM 660 O O . VAL A 1 81 ? 2.432 -6.610 -9.327 1.00 98.38 81 VAL A O 1
ATOM 663 N N . LEU A 1 82 ? 4.632 -6.435 -9.737 1.00 98.56 82 LEU A N 1
ATOM 664 C CA . LEU A 1 82 ? 5.035 -6.718 -8.356 1.00 98.56 82 LEU A CA 1
ATOM 665 C C . LEU A 1 82 ? 4.627 -5.597 -7.392 1.00 98.56 82 LEU A C 1
ATOM 667 O O . LEU A 1 82 ? 4.205 -5.889 -6.273 1.00 98.56 82 LEU A O 1
ATOM 671 N N . TRP A 1 83 ? 4.732 -4.335 -7.813 1.00 98.56 83 TRP A N 1
ATOM 672 C CA . TRP A 1 83 ? 4.261 -3.197 -7.025 1.00 98.56 83 TRP A CA 1
ATOM 673 C C . TRP A 1 83 ? 2.749 -3.238 -6.810 1.00 98.56 83 TRP A C 1
ATOM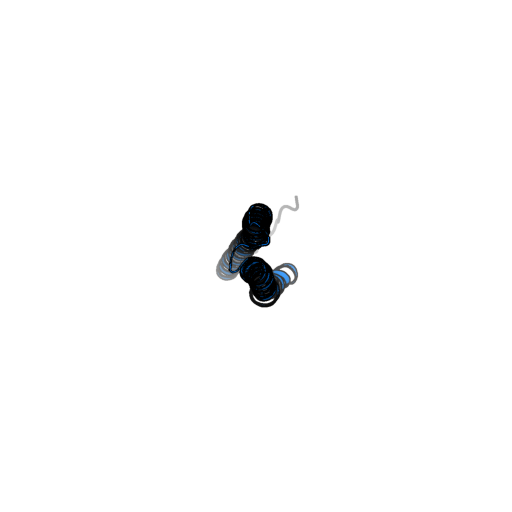 675 O O . TRP A 1 83 ? 2.293 -3.038 -5.682 1.00 98.56 83 TRP A O 1
ATOM 685 N N . GLU A 1 84 ? 1.985 -3.539 -7.862 1.00 98.25 84 GLU A N 1
ATOM 686 C CA . GLU A 1 84 ? 0.529 -3.630 -7.781 1.00 98.25 84 GLU A CA 1
ATOM 687 C C . GLU A 1 84 ? 0.087 -4.750 -6.832 1.00 98.25 84 GLU A C 1
ATOM 689 O O . GLU A 1 84 ? -0.711 -4.514 -5.924 1.00 98.25 84 GLU A O 1
ATOM 694 N N . ASP A 1 85 ? 0.659 -5.949 -6.979 1.00 98.56 85 ASP A N 1
ATOM 695 C CA . ASP A 1 85 ? 0.369 -7.094 -6.108 1.00 98.56 85 ASP A CA 1
ATOM 696 C C . ASP A 1 85 ? 0.751 -6.813 -4.647 1.00 98.56 85 ASP A C 1
ATOM 698 O O . ASP A 1 85 ? -0.016 -7.114 -3.729 1.00 98.56 85 ASP A O 1
ATOM 702 N N . PHE A 1 86 ? 1.907 -6.186 -4.409 1.00 98.50 86 PHE A N 1
ATOM 703 C CA . PHE A 1 86 ? 2.334 -5.804 -3.064 1.00 98.50 86 PHE A CA 1
ATOM 704 C C . PHE A 1 86 ? 1.367 -4.809 -2.413 1.00 98.50 86 PHE A C 1
ATOM 706 O O . PHE A 1 86 ? 0.936 -5.021 -1.275 1.00 98.50 86 PHE A O 1
ATOM 713 N N . HIS A 1 87 ? 0.996 -3.749 -3.133 1.00 98.56 87 HIS A N 1
ATOM 714 C CA . HIS A 1 87 ? 0.035 -2.765 -2.647 1.00 98.56 87 HIS A CA 1
ATOM 715 C C . HIS A 1 87 ? -1.320 -3.418 -2.350 1.00 98.56 87 HIS A C 1
ATOM 717 O O . HIS A 1 87 ? -1.868 -3.236 -1.260 1.00 98.56 87 HIS A O 1
ATOM 723 N N . GLN A 1 88 ? -1.842 -4.217 -3.283 1.00 98.38 88 GLN A N 1
ATOM 724 C CA . GLN A 1 88 ? -3.142 -4.866 -3.141 1.00 98.38 88 GLN A CA 1
ATOM 725 C C . GLN A 1 88 ? -3.174 -5.824 -1.942 1.00 98.38 88 GLN A C 1
ATOM 727 O O . GLN A 1 88 ? -4.105 -5.784 -1.141 1.00 98.38 88 GLN A O 1
ATOM 732 N N . LYS A 1 89 ? -2.112 -6.610 -1.731 1.00 98.56 89 LYS A N 1
ATOM 733 C CA . LYS A 1 89 ? -1.993 -7.489 -0.557 1.00 98.56 89 LYS A CA 1
ATOM 734 C C . LYS A 1 89 ? -2.013 -6.728 0.766 1.00 98.56 89 LYS A C 1
ATOM 736 O O . LYS A 1 89 ? -2.561 -7.235 1.744 1.00 98.56 89 LYS A O 1
ATOM 741 N N . LEU A 1 90 ? -1.431 -5.531 0.827 1.00 98.38 90 LEU A N 1
ATOM 742 C CA . LEU A 1 90 ? -1.489 -4.698 2.031 1.00 98.38 90 LEU A CA 1
ATOM 743 C C . LEU A 1 90 ? -2.878 -4.089 2.252 1.00 98.38 90 LEU A C 1
ATOM 745 O O . LEU A 1 90 ? -3.321 -4.007 3.400 1.00 98.38 90 LEU A O 1
ATOM 749 N N . VAL A 1 91 ? -3.575 -3.705 1.181 1.00 98.19 91 VAL A N 1
ATOM 750 C CA . VAL A 1 91 ? -4.970 -3.247 1.253 1.00 98.19 91 VAL A CA 1
ATOM 751 C C . VAL A 1 91 ? -5.864 -4.358 1.807 1.00 98.19 91 VAL A C 1
ATOM 753 O O . VAL A 1 91 ? -6.532 -4.162 2.823 1.00 98.19 91 VAL A O 1
ATOM 756 N N . ASP A 1 92 ? -5.823 -5.540 1.196 1.00 97.44 92 ASP A N 1
ATOM 757 C CA . ASP A 1 92 ? -6.729 -6.639 1.542 1.00 97.44 92 ASP A CA 1
ATOM 758 C C . ASP A 1 92 ? -6.353 -7.314 2.866 1.00 97.44 92 ASP A C 1
ATOM 760 O O . ASP A 1 92 ? -7.222 -7.712 3.639 1.00 97.44 92 ASP A O 1
ATOM 764 N N . GLY A 1 93 ? -5.055 -7.453 3.144 1.00 94.94 93 GLY A N 1
ATOM 765 C CA . GLY A 1 93 ? -4.566 -8.166 4.321 1.00 94.94 93 GLY A CA 1
ATOM 766 C C . GLY A 1 93 ? -4.515 -7.304 5.579 1.00 94.94 93 GLY A C 1
ATOM 767 O O . GLY A 1 93 ? -4.982 -7.723 6.638 1.00 94.94 93 GLY A O 1
ATOM 768 N N . ALA A 1 94 ? -3.936 -6.105 5.488 1.00 97.06 94 ALA A N 1
ATOM 769 C CA . ALA A 1 94 ? -3.679 -5.270 6.659 1.00 97.06 94 ALA A CA 1
ATOM 770 C C . ALA A 1 94 ? -4.753 -4.195 6.848 1.00 97.06 94 ALA A C 1
ATOM 772 O O . ALA A 1 94 ? -5.329 -4.095 7.932 1.00 97.06 94 ALA A O 1
ATOM 773 N N . LEU A 1 95 ? -5.037 -3.405 5.806 1.00 98.00 95 LEU A N 1
ATOM 774 C CA . LEU A 1 95 ? -5.944 -2.265 5.932 1.00 98.00 95 LEU A CA 1
ATOM 775 C C . LEU A 1 95 ? -7.383 -2.715 6.188 1.00 98.00 95 LEU A C 1
ATOM 777 O O . LEU A 1 95 ? -7.994 -2.242 7.140 1.00 98.00 95 LEU A O 1
ATOM 781 N N . LEU A 1 96 ? -7.898 -3.668 5.408 1.00 98.12 96 LEU A N 1
ATOM 782 C CA . LEU A 1 96 ? -9.257 -4.182 5.589 1.00 98.12 96 LEU A CA 1
ATOM 783 C C . LEU A 1 96 ? -9.463 -4.824 6.971 1.00 98.12 96 LEU A C 1
ATOM 785 O O . LEU A 1 96 ? -10.500 -4.622 7.605 1.00 98.12 96 LEU A O 1
ATOM 789 N N . THR A 1 97 ? -8.467 -5.565 7.464 1.00 98.19 97 THR A N 1
ATOM 790 C CA . THR A 1 97 ? -8.497 -6.157 8.811 1.00 98.19 97 THR A CA 1
ATOM 791 C C . THR A 1 97 ? -8.585 -5.075 9.886 1.00 98.19 97 THR A C 1
ATOM 793 O O . THR A 1 97 ? -9.388 -5.184 10.814 1.00 98.19 97 THR A O 1
ATOM 796 N N . LEU A 1 98 ? -7.794 -4.008 9.751 1.00 98.12 98 LEU A N 1
ATOM 797 C CA . LEU A 1 98 ? -7.798 -2.893 10.691 1.00 98.12 98 LEU A CA 1
ATOM 798 C C . LEU A 1 98 ? -9.100 -2.081 10.628 1.00 98.12 98 LEU A C 1
ATOM 800 O O . LEU A 1 98 ? -9.634 -1.719 11.674 1.00 98.12 98 LEU A O 1
ATOM 804 N N . ASP A 1 99 ? -9.638 -1.849 9.431 1.00 98.06 99 ASP A N 1
ATOM 805 C CA . ASP A 1 99 ? -10.930 -1.185 9.225 1.00 98.06 99 ASP A CA 1
ATOM 806 C C . ASP A 1 99 ? -12.071 -1.994 9.858 1.00 98.06 99 ASP A C 1
ATOM 808 O O . ASP A 1 99 ? -12.914 -1.434 10.557 1.00 98.06 99 ASP A O 1
ATOM 812 N N . THR A 1 100 ? -12.057 -3.320 9.688 1.00 98.06 100 THR A N 1
ATOM 813 C CA . THR A 1 100 ? -13.040 -4.231 10.300 1.00 98.06 100 THR A CA 1
ATOM 814 C C . THR A 1 100 ? -12.956 -4.207 11.824 1.00 98.06 100 THR A C 1
ATOM 816 O O . THR A 1 100 ? -13.982 -4.177 12.498 1.00 98.06 100 THR A O 1
ATOM 819 N N . TYR A 1 101 ? -11.743 -4.205 12.379 1.00 97.81 101 TYR A N 1
ATOM 820 C CA . TYR A 1 101 ? -11.522 -4.108 13.820 1.00 97.81 101 TYR A CA 1
ATOM 821 C C . TYR A 1 101 ? -12.015 -2.768 14.387 1.00 97.81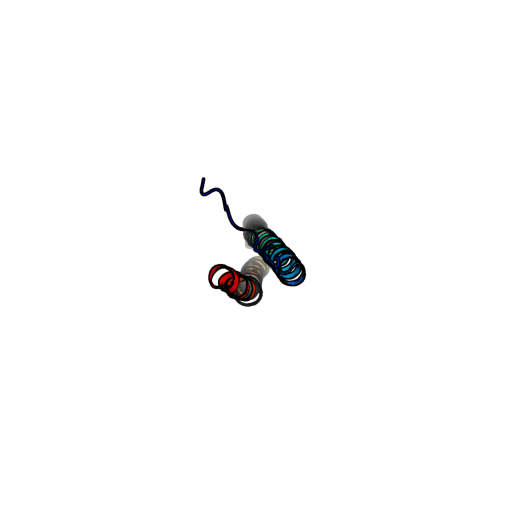 101 TYR A C 1
ATOM 823 O O . TYR A 1 101 ? -12.748 -2.751 15.373 1.00 97.81 101 TYR A O 1
ATOM 831 N N . LEU A 1 102 ? -11.662 -1.646 13.752 1.00 98.00 102 LEU A N 1
ATOM 832 C CA . LEU A 1 102 ? -12.093 -0.316 14.190 1.00 98.00 102 LEU A CA 1
ATOM 833 C C . LEU A 1 102 ? -13.602 -0.107 14.041 1.00 98.00 102 LEU A C 1
ATOM 835 O O . LEU A 1 102 ? -14.203 0.589 14.855 1.00 98.00 102 LEU A O 1
ATOM 839 N N . GLY A 1 103 ? -14.225 -0.748 13.051 1.00 97.56 103 GLY A N 1
ATOM 840 C CA . GLY A 1 103 ? -15.671 -0.712 12.845 1.00 97.56 103 GLY A CA 1
ATOM 841 C C . GLY A 1 103 ? -16.492 -1.297 13.997 1.00 97.56 103 GLY A C 1
ATOM 842 O O . GLY A 1 103 ? -17.690 -1.055 14.043 1.00 97.56 103 GLY A O 1
ATOM 843 N N . GLN A 1 104 ? -15.873 -2.024 14.934 1.00 97.31 104 GLN A N 1
ATOM 844 C CA . GLN A 1 104 ? -16.553 -2.572 16.114 1.00 97.31 104 GLN A CA 1
ATOM 845 C C . GLN A 1 104 ? -16.739 -1.537 17.232 1.00 97.31 104 GLN A C 1
ATOM 847 O O . GLN A 1 104 ? -17.604 -1.717 18.079 1.00 97.31 104 GLN A O 1
ATOM 852 N N . PHE A 1 105 ? -15.941 -0.465 17.258 1.00 96.56 105 PHE A N 1
ATOM 853 C CA . PHE A 1 105 ? -15.942 0.504 18.361 1.00 96.56 105 PHE A CA 1
ATOM 854 C C . PHE A 1 105 ? -17.218 1.357 18.463 1.00 96.56 105 PHE A C 1
ATOM 856 O O . PHE A 1 105 ? -17.669 1.556 19.585 1.00 96.56 105 PHE A O 1
ATOM 863 N N . PRO A 1 106 ? -17.835 1.844 17.365 1.00 94.38 106 PRO A N 1
ATOM 864 C CA . PRO A 1 106 ? -19.036 2.681 17.453 1.00 94.38 106 PRO A CA 1
ATOM 865 C C . PRO A 1 106 ? -20.274 1.995 18.050 1.00 94.38 106 PRO A C 1
ATOM 867 O O . PRO A 1 106 ? -21.169 2.690 18.527 1.00 94.38 106 PRO A O 1
ATOM 870 N N . ASP A 1 107 ? -20.336 0.661 17.991 1.00 90.56 107 ASP A N 1
ATOM 871 C CA . ASP A 1 107 ? -21.474 -0.138 18.465 1.00 90.56 107 ASP A CA 1
ATOM 872 C C . ASP A 1 107 ? -21.328 -0.602 19.932 1.00 90.56 107 ASP A C 1
ATOM 874 O O . ASP A 1 107 ? -22.279 -1.160 20.487 1.00 90.56 107 ASP A O 1
ATOM 878 N N . ILE A 1 108 ? -20.153 -0.402 20.550 1.00 88.31 108 ILE A N 1
ATOM 879 C CA . ILE A 1 108 ? -19.824 -0.779 21.941 1.00 88.31 108 ILE A CA 1
ATOM 880 C C . ILE A 1 108 ? -20.035 0.416 22.874 1.00 88.31 108 ILE A C 1
ATOM 882 O O . ILE A 1 108 ? -20.704 0.222 23.916 1.00 88.31 108 ILE A O 1
#

Sequence (108 aa):
VLQKLGKADETKDEQFEEYVTNFKRQETEGTRLQRELKGYLAAIKGMQEASMKLTESLHEVYEPEWYGRDDVKVVGEKCDVLWEDFHQKLVDGALLTLDTYLGQFPDI

pLDDT: mean 91.41, std 15.09, range [39.97, 98.75]

Foldseek 3Di:
DDDDDDPDPPPPVVVVVVVVVVLVVVLVVLVVVLVVLVVVLVVLVVVLVVLLVVLVVVLVPDDPPDPCSVVSVVVSVVSSVVSVVVSVCCCVPPNVVSVVVSVVSVVD